Protein AF-A0A0N0KA71-F1 (afdb_monomer)

Radius of gyration: 18.3 Å; Cα contacts (8 Å, |Δi|>4): 82; chains: 1; bounding box: 46×52×43 Å

Secondary structure (DSSP, 8-state):
----PPP-----------SS--S---HHHHHHHHHHSTTHHHHHHHHHHSSSB-HHHHHHHTTT--HHHHHHHHHHHHHTTSEEESSSEEE-HHHHHHHHHHHHHHHHHHHHH---PPP---

Structure (mmCIF, N/CA/C/O backbone):
data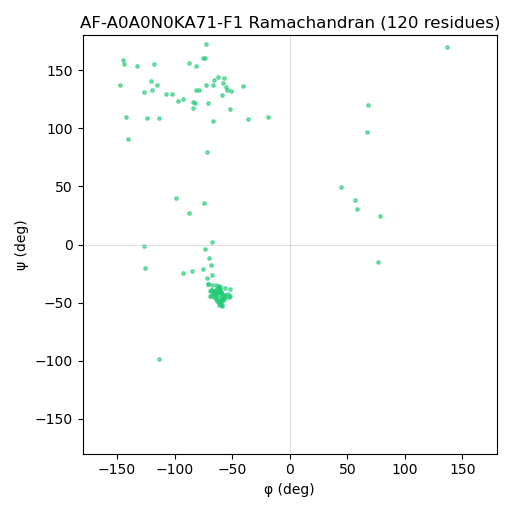_AF-A0A0N0KA71-F1
#
_entry.id   AF-A0A0N0KA71-F1
#
loop_
_atom_site.group_PDB
_atom_site.id
_atom_site.type_symbol
_atom_site.label_atom_id
_atom_site.label_alt_id
_atom_site.label_comp_id
_atom_site.label_asym_id
_atom_site.label_entity_id
_atom_site.label_seq_id
_atom_site.pdbx_PDB_ins_code
_atom_site.Cartn_x
_atom_site.Cartn_y
_atom_site.Cartn_z
_atom_site.occupancy
_atom_site.B_iso_or_equiv
_atom_site.auth_seq_id
_atom_site.auth_comp_id
_atom_site.auth_asym_id
_atom_site.auth_atom_id
_atom_site.pdbx_PDB_model_num
ATOM 1 N N . MET A 1 1 ? -14.651 -20.631 -8.939 1.00 40.34 1 MET A N 1
ATOM 2 C CA . MET A 1 1 ? -15.880 -20.122 -9.589 1.00 40.34 1 MET A CA 1
ATOM 3 C C . MET A 1 1 ? -15.470 -19.071 -10.610 1.00 40.34 1 MET A C 1
ATOM 5 O O . MET A 1 1 ? -14.671 -18.222 -10.232 1.00 40.34 1 MET A O 1
ATOM 9 N N . PRO A 1 2 ? -15.891 -19.145 -11.884 1.00 45.88 2 PRO A N 1
ATOM 10 C CA . PRO A 1 2 ? -15.436 -18.196 -12.896 1.00 45.88 2 PRO A CA 1
ATOM 11 C C . PRO A 1 2 ? -16.180 -16.856 -12.781 1.00 45.88 2 PRO A C 1
ATOM 13 O O . PRO A 1 2 ? -17.400 -16.814 -12.632 1.00 45.88 2 PRO A O 1
ATOM 16 N N . CYS A 1 3 ? -15.407 -15.773 -12.826 1.00 33.84 3 CYS A N 1
ATOM 17 C CA . CYS A 1 3 ? -15.839 -14.380 -12.772 1.00 33.84 3 CYS A CA 1
ATOM 18 C C . CYS A 1 3 ? -16.243 -13.926 -14.186 1.00 33.84 3 CYS A C 1
ATOM 20 O O . CYS A 1 3 ? -15.442 -14.043 -15.113 1.00 33.84 3 CYS A O 1
ATOM 22 N N . ALA A 1 4 ? -17.477 -13.455 -14.375 1.00 40.06 4 ALA A N 1
ATOM 23 C CA . ALA A 1 4 ? -17.975 -12.978 -15.665 1.00 40.06 4 ALA A CA 1
ATOM 24 C C . ALA A 1 4 ? -18.248 -11.469 -15.597 1.00 40.06 4 ALA A C 1
ATOM 26 O O . ALA A 1 4 ? -19.204 -11.035 -14.958 1.00 40.06 4 ALA A O 1
ATOM 27 N N . THR A 1 5 ? -17.422 -10.668 -16.272 1.00 37.28 5 THR A N 1
ATOM 28 C CA . THR A 1 5 ? -17.596 -9.211 -16.381 1.00 37.28 5 THR A CA 1
ATOM 29 C C . THR A 1 5 ? -18.389 -8.872 -17.645 1.00 37.28 5 THR A C 1
ATOM 31 O O . THR A 1 5 ? -18.002 -9.247 -18.751 1.00 37.28 5 THR A O 1
ATOM 34 N N . LYS A 1 6 ? -19.495 -8.133 -17.504 1.00 37.72 6 LYS A N 1
ATOM 35 C CA . LYS A 1 6 ? -20.256 -7.552 -18.624 1.00 37.72 6 LYS A CA 1
ATOM 36 C C . LYS A 1 6 ? -19.819 -6.097 -18.818 1.00 37.72 6 LYS A C 1
ATOM 38 O O . LYS A 1 6 ? -19.925 -5.303 -17.890 1.00 37.72 6 LYS A O 1
ATOM 43 N N . ILE A 1 7 ? -19.361 -5.742 -20.018 1.00 43.62 7 ILE A N 1
ATOM 44 C CA . ILE A 1 7 ? -19.054 -4.358 -20.414 1.00 43.62 7 ILE A CA 1
ATOM 45 C C . ILE A 1 7 ? -20.204 -3.841 -21.285 1.00 43.62 7 ILE A C 1
ATOM 47 O O . ILE A 1 7 ? -20.580 -4.491 -22.257 1.00 43.62 7 ILE A O 1
ATOM 51 N N . VAL A 1 8 ? -20.736 -2.661 -20.965 1.00 42.25 8 VAL A N 1
ATOM 52 C CA . VAL A 1 8 ? -21.646 -1.89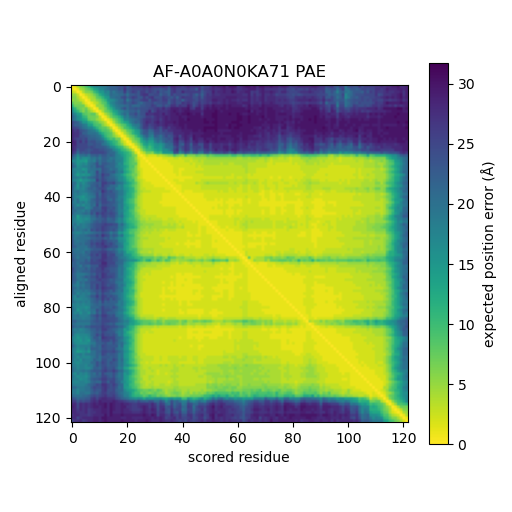3 -21.831 1.00 42.25 8 VAL A CA 1
ATOM 53 C C . VAL A 1 8 ? -21.017 -0.537 -22.144 1.00 42.25 8 VAL A C 1
ATOM 55 O O . VAL A 1 8 ? -20.505 0.136 -21.252 1.00 42.25 8 VAL A O 1
ATOM 58 N N . ALA A 1 9 ? -21.035 -0.148 -23.419 1.00 46.66 9 ALA A N 1
ATOM 59 C CA . ALA A 1 9 ? -20.508 1.121 -23.909 1.00 46.66 9 ALA A CA 1
ATOM 60 C C . ALA A 1 9 ? -21.642 1.986 -24.478 1.00 46.66 9 ALA A C 1
ATOM 62 O O . ALA A 1 9 ? -22.469 1.499 -25.247 1.00 46.66 9 ALA A O 1
ATOM 63 N N . HIS A 1 10 ? -21.630 3.281 -24.160 1.00 41.41 10 HIS A N 1
ATOM 64 C CA . HIS A 1 10 ? -22.455 4.301 -24.811 1.00 41.41 10 HIS A CA 1
ATOM 65 C C . HIS A 1 10 ? -21.549 5.441 -25.302 1.00 41.41 10 HIS A C 1
ATOM 67 O O . HIS A 1 10 ? -20.697 5.916 -24.551 1.00 41.41 10 HIS A O 1
ATOM 73 N N . GLN A 1 11 ? -21.712 5.860 -26.562 1.00 50.69 11 GLN A N 1
ATOM 74 C CA . GLN A 1 11 ? -20.983 6.973 -27.185 1.00 50.69 11 GLN A CA 1
ATOM 75 C C . GLN A 1 11 ? -21.952 8.067 -27.658 1.00 50.69 11 GLN A C 1
ATOM 77 O O . GLN A 1 11 ? -23.005 7.769 -28.215 1.00 50.69 11 GLN A O 1
ATOM 82 N N . GLY A 1 12 ? -21.542 9.327 -27.476 1.00 40.03 12 GLY A N 1
ATOM 83 C CA . GLY A 1 12 ? -22.127 10.546 -28.052 1.00 40.03 12 GLY A CA 1
ATOM 84 C C . GLY A 1 12 ? -21.014 11.571 -28.372 1.00 40.03 12 GLY A C 1
ATOM 85 O O . GLY A 1 12 ? -19.908 11.423 -27.845 1.00 40.03 12 GLY A O 1
ATOM 86 N N . PRO A 1 13 ? -21.242 12.557 -29.267 1.00 53.41 13 PRO A N 1
ATOM 87 C CA . PRO A 1 13 ? -20.189 13.122 -30.124 1.00 53.41 13 PRO A CA 1
ATOM 88 C C . PRO A 1 13 ? -19.374 14.293 -29.527 1.00 53.41 13 PRO A C 1
ATOM 90 O O . PRO A 1 13 ? -19.824 15.020 -28.645 1.00 53.41 13 PRO A O 1
ATOM 93 N N . SER A 1 14 ? -18.152 14.465 -30.057 1.00 51.25 14 SER A N 1
ATOM 94 C CA . SER A 1 14 ? -17.091 15.406 -29.640 1.00 51.25 14 SER A CA 1
ATOM 95 C C . SER A 1 14 ? -17.230 16.845 -30.160 1.00 51.25 14 SER A C 1
ATOM 97 O O . SER A 1 14 ? -17.674 17.063 -31.286 1.00 51.25 14 SER A O 1
ATOM 99 N N . LYS A 1 15 ? -16.669 17.822 -29.420 1.00 41.25 15 LYS A N 1
ATOM 100 C CA . LYS A 1 15 ? -16.234 19.114 -29.986 1.00 41.25 15 LYS A CA 1
ATOM 101 C C . LYS A 1 15 ? -14.997 19.711 -29.280 1.00 41.25 15 LYS A C 1
ATOM 103 O O . LYS A 1 15 ? -14.941 19.751 -28.059 1.00 41.25 15 LYS A O 1
ATOM 108 N N . ALA A 1 16 ? -14.093 20.225 -30.125 1.00 46.81 16 ALA A N 1
ATOM 109 C CA . ALA A 1 16 ? -12.998 21.195 -29.939 1.00 46.81 16 ALA A CA 1
ATOM 110 C C . ALA A 1 16 ? -11.755 20.829 -29.090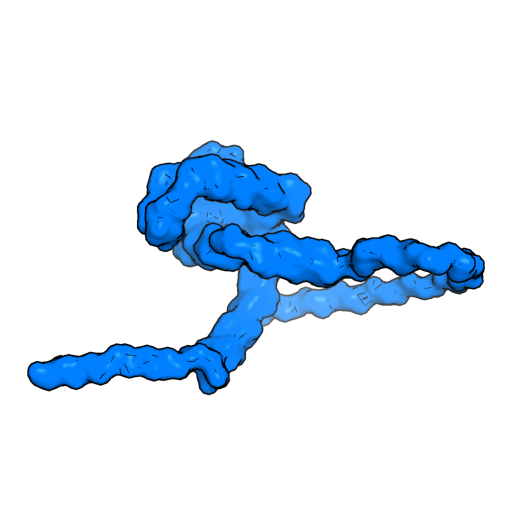 1.00 46.81 16 ALA A C 1
ATOM 112 O O . ALA A 1 16 ? -11.800 20.575 -27.892 1.00 46.81 16 ALA A O 1
ATOM 113 N N . MET A 1 17 ? -10.610 20.891 -29.775 1.00 47.19 17 MET A N 1
ATOM 114 C CA . MET A 1 17 ? -9.246 20.593 -29.342 1.00 47.19 17 MET A CA 1
ATOM 115 C C . MET A 1 17 ? -8.625 21.787 -28.600 1.00 47.19 17 MET A C 1
ATOM 117 O O . MET A 1 17 ? -8.496 22.870 -29.164 1.00 47.19 17 MET A O 1
ATOM 121 N N . SER A 1 18 ? -8.208 21.569 -27.350 1.00 46.56 18 SER A N 1
ATOM 122 C CA . SER A 1 18 ? -7.323 22.463 -26.593 1.00 46.56 18 SER A CA 1
ATOM 123 C C . SER A 1 18 ? -5.936 21.821 -26.489 1.00 46.56 18 SER A C 1
ATOM 125 O O . SER A 1 18 ? -5.814 20.651 -26.120 1.00 46.56 18 SER A O 1
ATOM 127 N N . LEU A 1 19 ? -4.889 22.575 -26.841 1.00 53.38 19 LEU A N 1
ATOM 128 C CA . LEU A 1 19 ? -3.488 22.148 -27.024 1.00 53.38 19 LEU A CA 1
ATOM 129 C C . LEU A 1 19 ? -2.715 21.866 -25.716 1.00 53.38 19 LEU A C 1
ATOM 131 O O . LEU A 1 19 ? -1.508 22.070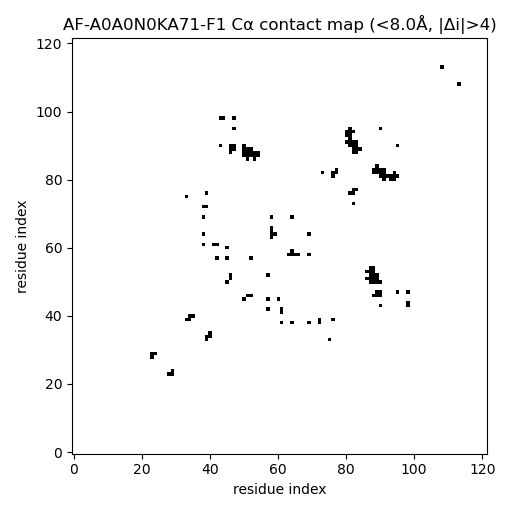 -25.617 1.00 53.38 19 LEU A O 1
ATOM 135 N N . LYS A 1 20 ? -3.388 21.312 -24.710 1.00 50.25 20 LYS A N 1
ATOM 136 C CA . LYS A 1 20 ? -2.748 20.623 -23.587 1.00 50.25 20 LYS A CA 1
ATOM 137 C C . LYS A 1 20 ? -3.603 19.410 -23.287 1.00 50.25 20 LYS A C 1
ATOM 139 O O . LYS A 1 20 ? -4.574 19.515 -22.543 1.00 50.25 20 LYS A O 1
ATOM 144 N N . ALA A 1 21 ? -3.288 18.278 -23.916 1.00 47.56 21 ALA A N 1
ATOM 145 C CA . ALA A 1 21 ? -3.972 17.032 -23.603 1.00 47.56 21 ALA A CA 1
ATOM 146 C C . ALA A 1 21 ? -3.895 16.837 -22.075 1.00 47.56 21 ALA A C 1
ATOM 148 O O . ALA A 1 21 ? -2.783 16.792 -21.535 1.00 47.56 21 ALA A O 1
ATOM 149 N N . PRO A 1 22 ? -5.026 16.819 -21.342 1.00 52.94 22 PRO A N 1
ATOM 150 C CA . PRO A 1 22 ? -4.988 16.568 -19.912 1.00 52.94 22 PRO A CA 1
ATOM 151 C C . PRO A 1 22 ? -4.272 15.236 -19.703 1.00 52.94 22 PRO A C 1
ATOM 153 O O . PRO A 1 22 ? -4.523 14.290 -20.453 1.00 52.94 22 PRO A O 1
ATOM 156 N N . ARG A 1 23 ? -3.357 15.183 -18.718 1.00 58.09 23 ARG A N 1
ATOM 157 C CA . ARG A 1 23 ? -2.744 13.940 -18.215 1.00 58.09 23 ARG A CA 1
ATOM 158 C C . ARG A 1 23 ? -3.817 12.853 -18.250 1.00 58.09 23 ARG A C 1
ATOM 160 O O . ARG A 1 23 ? -4.800 12.968 -17.527 1.00 58.09 23 ARG A O 1
ATOM 167 N N . SER A 1 24 ? -3.663 11.922 -19.190 1.00 53.84 24 SER A N 1
ATOM 168 C CA . SER A 1 24 ? -4.690 11.016 -19.712 1.00 53.84 24 SER A CA 1
ATOM 169 C C . SER A 1 24 ? -5.930 10.844 -18.817 1.00 53.84 24 SER A C 1
ATOM 171 O O . SER A 1 24 ? -5.886 10.140 -17.811 1.00 53.84 24 SER A O 1
ATOM 173 N N . THR A 1 25 ? -7.074 11.385 -19.246 1.00 64.38 25 THR A N 1
ATOM 174 C CA . THR A 1 25 ? -8.391 11.235 -18.590 1.00 64.38 25 THR A CA 1
ATOM 175 C C . THR A 1 25 ? -8.952 9.806 -18.654 1.00 64.38 25 THR A C 1
ATOM 177 O O . THR A 1 25 ? -10.071 9.556 -18.212 1.00 64.38 25 THR A O 1
ATOM 180 N N . ARG A 1 26 ? -8.213 8.846 -19.226 1.00 85.31 26 ARG A N 1
ATOM 181 C CA . ARG A 1 26 ? -8.642 7.445 -19.312 1.00 85.31 26 ARG A CA 1
ATOM 182 C C . ARG A 1 26 ? -8.597 6.808 -17.916 1.00 85.31 26 ARG A C 1
ATOM 184 O O . ARG A 1 26 ? -7.509 6.757 -17.338 1.00 85.31 26 ARG A O 1
ATOM 191 N N . PRO A 1 27 ? -9.717 6.277 -17.385 1.00 88.50 27 PRO A N 1
ATOM 192 C CA . PRO A 1 27 ? -9.766 5.686 -16.043 1.00 88.50 27 PRO A CA 1
ATOM 193 C C . PRO A 1 27 ? -8.688 4.626 -15.792 1.00 88.50 27 PRO A C 1
ATOM 195 O O . PRO A 1 27 ? -8.067 4.626 -14.732 1.00 88.50 27 PRO A O 1
ATOM 198 N N . ILE A 1 28 ? -8.390 3.803 -16.803 1.00 89.38 28 ILE A N 1
ATOM 199 C CA . ILE A 1 28 ? -7.338 2.782 -16.736 1.00 89.38 28 ILE A CA 1
ATOM 200 C C . ILE A 1 28 ? -5.945 3.370 -16.473 1.00 89.38 28 ILE A C 1
ATOM 202 O O . ILE A 1 28 ? -5.176 2.795 -15.715 1.00 89.38 28 ILE A O 1
ATOM 206 N N . MET A 1 29 ? -5.626 4.546 -17.020 1.00 92.81 29 MET A N 1
ATOM 207 C CA . MET A 1 29 ? -4.323 5.177 -16.788 1.00 92.81 29 MET A CA 1
ATOM 208 C C . MET A 1 29 ? -4.197 5.708 -15.361 1.00 92.81 29 MET A C 1
ATOM 210 O O . MET A 1 29 ? -3.115 5.644 -14.794 1.00 92.81 29 MET A O 1
ATOM 214 N N . ARG A 1 30 ? -5.292 6.188 -14.751 1.00 91.56 30 ARG A N 1
ATOM 215 C CA . ARG A 1 30 ? -5.278 6.589 -13.333 1.00 91.56 30 ARG A CA 1
ATOM 216 C C . ARG A 1 30 ? -5.071 5.393 -12.409 1.00 91.56 30 ARG A C 1
ATOM 218 O O . ARG A 1 30 ? -4.332 5.498 -11.438 1.00 91.56 30 ARG A O 1
ATOM 225 N N . LEU A 1 31 ? -5.703 4.265 -12.730 1.00 91.75 31 LEU A N 1
ATOM 226 C CA . LEU A 1 31 ? -5.500 3.017 -12.001 1.00 91.75 31 LEU A CA 1
ATOM 227 C C . LEU A 1 31 ? -4.047 2.537 -12.131 1.00 91.75 31 LEU A C 1
ATOM 229 O O . LEU A 1 31 ? -3.408 2.245 -11.125 1.00 91.75 31 LEU A O 1
ATOM 233 N N . LEU A 1 32 ? -3.508 2.506 -13.352 1.00 91.88 32 LEU A N 1
ATOM 234 C CA . LEU A 1 32 ? -2.122 2.103 -13.601 1.00 91.88 32 LEU A CA 1
ATOM 235 C C . LEU A 1 32 ? -1.107 3.057 -12.954 1.00 91.88 32 LEU A C 1
ATOM 237 O O . LEU A 1 32 ? -0.100 2.579 -12.446 1.00 91.88 32 LEU A O 1
ATOM 241 N N . ASP A 1 33 ? -1.381 4.365 -12.894 1.00 93.19 33 ASP A N 1
ATOM 242 C CA . ASP A 1 33 ? -0.555 5.326 -12.146 1.00 93.19 33 ASP A CA 1
ATOM 243 C C . ASP A 1 33 ? -0.510 4.983 -10.653 1.00 93.19 33 ASP A C 1
ATOM 245 O O . ASP A 1 33 ? 0.571 4.872 -10.081 1.00 93.19 33 ASP A O 1
ATOM 249 N N . LEU A 1 34 ? -1.670 4.744 -10.029 1.00 94.12 34 LEU A N 1
ATOM 250 C CA . LEU A 1 34 ? -1.758 4.347 -8.622 1.00 94.12 34 LEU A CA 1
ATOM 251 C C . LEU A 1 34 ? -0.993 3.041 -8.353 1.00 94.12 34 LEU A C 1
ATOM 253 O O . LEU A 1 34 ? -0.197 2.972 -7.412 1.00 94.12 34 LEU A O 1
ATOM 257 N N . MET A 1 35 ? -1.216 2.021 -9.187 1.00 92.44 35 MET A N 1
ATOM 258 C CA . MET A 1 35 ? -0.578 0.706 -9.059 1.00 92.44 35 MET A CA 1
ATOM 259 C C . MET A 1 35 ? 0.930 0.758 -9.325 1.00 92.44 35 MET A C 1
ATOM 261 O O . MET A 1 35 ? 1.689 0.062 -8.657 1.00 92.44 35 MET A O 1
ATOM 265 N N . GLY A 1 36 ? 1.374 1.613 -10.249 1.00 91.56 36 GLY A N 1
ATOM 266 C CA . GLY A 1 36 ? 2.784 1.808 -10.582 1.00 91.56 36 GLY A CA 1
ATOM 267 C C . GLY A 1 36 ? 3.590 2.517 -9.491 1.00 91.56 36 GLY A C 1
ATOM 268 O O . GLY A 1 36 ? 4.821 2.524 -9.539 1.00 91.56 36 GLY A O 1
ATOM 269 N N . ARG A 1 37 ? 2.936 3.098 -8.474 1.00 94.19 37 ARG A N 1
ATOM 270 C CA . ARG A 1 37 ? 3.645 3.678 -7.329 1.00 94.19 37 ARG A CA 1
ATOM 271 C C . ARG A 1 37 ? 4.330 2.576 -6.533 1.00 94.19 37 ARG A C 1
ATOM 273 O O . ARG A 1 37 ? 3.753 1.534 -6.217 1.00 94.19 37 ARG A O 1
ATOM 280 N N . ARG A 1 38 ? 5.567 2.858 -6.120 1.00 93.31 38 ARG A N 1
ATOM 281 C CA . ARG A 1 38 ? 6.346 1.958 -5.266 1.00 93.31 38 ARG A CA 1
ATOM 282 C C . ARG A 1 38 ? 5.518 1.544 -4.045 1.00 93.31 38 ARG A C 1
ATOM 284 O O . ARG A 1 38 ? 4.942 2.411 -3.381 1.00 93.31 38 ARG A O 1
ATOM 291 N N . TRP A 1 39 ? 5.515 0.238 -3.775 1.00 94.88 39 TRP A N 1
ATOM 292 C CA . TRP A 1 39 ? 4.802 -0.460 -2.697 1.00 94.88 39 TRP A CA 1
ATOM 293 C C . TRP A 1 39 ? 3.297 -0.684 -2.867 1.00 94.88 39 TRP A C 1
ATOM 295 O O . TRP A 1 39 ? 2.773 -1.544 -2.168 1.00 94.88 39 TRP A O 1
ATOM 305 N N . THR A 1 40 ? 2.600 -0.016 -3.794 1.00 95.50 40 THR A N 1
ATOM 306 C CA . THR A 1 40 ? 1.139 -0.178 -3.930 1.00 95.50 40 THR A CA 1
ATOM 307 C C . THR A 1 40 ? 0.749 -1.627 -4.220 1.00 95.50 40 THR A C 1
ATOM 309 O O . THR A 1 40 ? -0.045 -2.209 -3.483 1.00 95.50 40 THR A O 1
ATOM 312 N N . LEU A 1 41 ? 1.344 -2.237 -5.252 1.00 92.94 41 LEU A N 1
ATOM 313 C CA . LEU A 1 41 ? 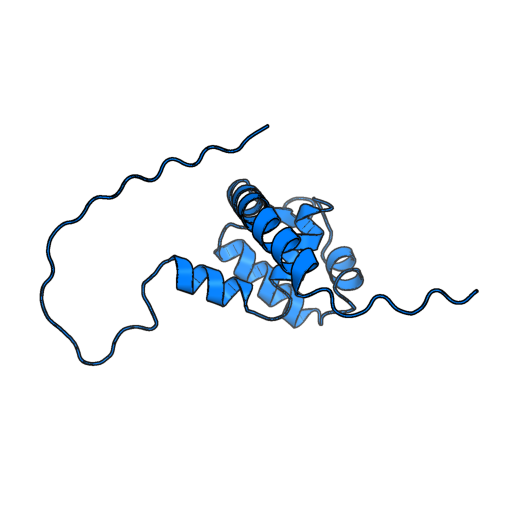1.061 -3.632 -5.611 1.00 92.94 41 LEU A CA 1
ATOM 314 C C . LEU A 1 41 ? 1.450 -4.610 -4.499 1.00 92.94 41 LEU A C 1
ATOM 316 O O . LEU A 1 41 ? 0.723 -5.564 -4.246 1.00 92.94 41 LEU A O 1
ATOM 320 N N . ARG A 1 42 ? 2.554 -4.346 -3.788 1.00 93.19 42 ARG A N 1
ATOM 321 C CA . ARG A 1 42 ? 2.989 -5.179 -2.659 1.00 93.19 42 ARG A CA 1
ATOM 322 C C . ARG A 1 42 ? 1.972 -5.150 -1.516 1.00 93.19 42 ARG A C 1
ATOM 324 O O . ARG A 1 42 ? 1.646 -6.202 -0.985 1.00 93.19 42 ARG A O 1
ATOM 331 N N . ILE A 1 43 ? 1.447 -3.975 -1.167 1.00 95.56 43 ILE A N 1
ATOM 332 C CA . ILE A 1 43 ? 0.423 -3.831 -0.122 1.00 95.56 43 ILE A CA 1
ATOM 333 C C . ILE A 1 43 ? -0.868 -4.546 -0.533 1.00 95.56 43 ILE A C 1
ATOM 335 O O . ILE A 1 43 ? -1.425 -5.299 0.260 1.00 95.56 43 ILE A O 1
ATOM 339 N N . LEU A 1 44 ? -1.326 -4.347 -1.774 1.00 94.81 44 LEU A N 1
ATOM 340 C CA . LEU A 1 44 ? -2.515 -5.030 -2.293 1.00 94.81 44 LEU A CA 1
ATOM 341 C C . LEU A 1 44 ? -2.352 -6.554 -2.274 1.00 94.81 44 LEU A C 1
ATOM 343 O O . LEU A 1 44 ? -3.284 -7.251 -1.884 1.00 94.81 44 LEU A O 1
ATOM 347 N N . TRP A 1 45 ? -1.169 -7.059 -2.632 1.00 92.12 45 TRP A N 1
ATOM 348 C CA . TRP A 1 45 ? -0.843 -8.483 -2.569 1.00 92.12 45 TRP A CA 1
ATOM 349 C C . TRP A 1 45 ? -0.911 -9.031 -1.140 1.00 92.12 45 TRP A C 1
ATOM 351 O O . TRP A 1 45 ? -1.594 -10.020 -0.897 1.00 92.12 45 TRP A O 1
ATOM 361 N N . GLU A 1 46 ? -0.269 -8.372 -0.173 1.00 94.88 46 GLU A N 1
ATOM 362 C CA . GLU A 1 46 ? -0.304 -8.821 1.227 1.00 94.88 46 GLU A CA 1
ATOM 363 C C . GLU A 1 46 ? -1.731 -8.840 1.795 1.00 94.88 46 GLU A C 1
ATOM 365 O O . GLU A 1 46 ? -2.094 -9.775 2.505 1.00 94.88 46 GLU A O 1
ATOM 370 N N . LEU A 1 47 ? -2.558 -7.850 1.440 1.00 95.25 47 LEU A N 1
ATOM 371 C CA . LEU A 1 47 ? -3.968 -7.790 1.841 1.00 95.25 47 LEU A CA 1
ATOM 372 C C . LEU A 1 47 ? -4.854 -8.812 1.123 1.00 95.25 47 LEU A C 1
ATOM 374 O O . LEU A 1 47 ? -5.876 -9.225 1.672 1.00 95.25 47 LEU A O 1
ATOM 378 N N . HIS A 1 48 ? -4.488 -9.204 -0.098 1.00 91.56 48 HIS A N 1
ATOM 379 C CA . HIS A 1 48 ? -5.151 -10.285 -0.820 1.00 91.56 48 HIS A CA 1
ATOM 380 C C . HIS A 1 48 ? -4.871 -11.639 -0.162 1.00 91.56 48 HIS A C 1
ATOM 382 O O . HIS A 1 48 ? -5.796 -12.419 0.050 1.00 91.56 48 HIS A O 1
ATOM 388 N N . GLN A 1 49 ? -3.611 -11.884 0.207 1.00 90.50 49 GLN A N 1
ATOM 389 C CA . GLN A 1 49 ? -3.180 -13.126 0.851 1.00 90.50 49 GLN A CA 1
ATOM 390 C C . GLN A 1 49 ? -3.728 -13.264 2.272 1.00 90.50 49 GLN A C 1
ATOM 392 O O . GLN A 1 49 ? -4.106 -14.358 2.689 1.00 90.50 49 GLN A O 1
ATOM 397 N N . GLN A 1 50 ? -3.757 -12.165 3.027 1.00 92.81 50 GLN A N 1
ATOM 398 C CA . GLN A 1 50 ? -4.241 -12.157 4.399 1.00 92.81 50 GLN A CA 1
ATOM 399 C C . GLN A 1 50 ? -5.019 -10.861 4.674 1.00 92.81 50 GLN A C 1
ATOM 401 O O . GLN A 1 50 ? -4.411 -9.793 4.750 1.00 92.81 50 GLN A O 1
ATOM 406 N N . PRO A 1 51 ? -6.351 -10.918 4.843 1.00 92.88 51 PRO A N 1
ATOM 407 C CA . PRO A 1 51 ? -7.142 -9.757 5.238 1.00 92.88 51 PRO A CA 1
ATOM 408 C C . PRO A 1 51 ? -6.966 -9.437 6.732 1.00 92.88 51 PRO A C 1
ATOM 410 O O . PRO A 1 51 ? -6.574 -10.294 7.521 1.00 92.88 51 PRO A O 1
ATOM 413 N N . GLY A 1 52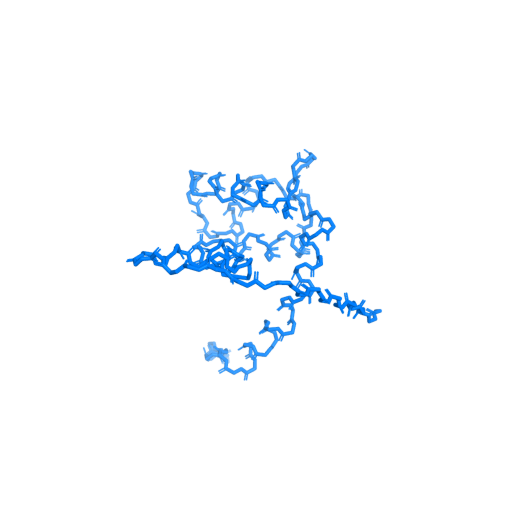 ? -7.303 -8.207 7.132 1.00 95.19 52 GLY A N 1
ATOM 414 C CA . GLY A 1 52 ? -7.302 -7.787 8.541 1.00 95.19 52 GLY A CA 1
ATOM 415 C C . GLY A 1 52 ? -5.912 -7.465 9.094 1.00 95.19 52 GLY A C 1
ATOM 416 O O . GLY A 1 52 ? -5.683 -7.541 10.298 1.00 95.19 52 GLY A O 1
ATOM 417 N N . GL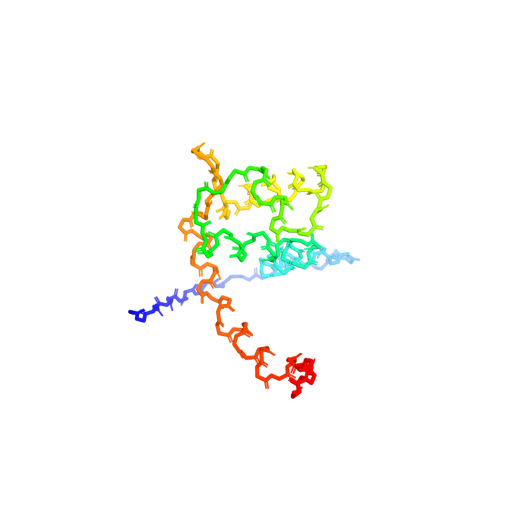N A 1 53 ? -4.958 -7.109 8.232 1.00 96.56 53 GLN A N 1
ATOM 418 C CA . GLN A 1 53 ? -3.584 -6.856 8.663 1.00 96.56 53 GLN A CA 1
ATOM 419 C C . GLN A 1 53 ? -3.486 -5.535 9.419 1.00 96.56 53 GLN A C 1
ATOM 421 O O . GLN A 1 53 ? -4.009 -4.506 8.991 1.00 96.56 53 GLN A O 1
ATOM 426 N N . THR A 1 54 ? -2.740 -5.524 10.519 1.00 97.19 54 THR A N 1
ATOM 427 C CA . THR A 1 54 ? -2.412 -4.277 11.219 1.00 97.19 54 THR A CA 1
ATOM 428 C C . THR A 1 54 ? -1.377 -3.469 10.431 1.00 97.19 54 THR A C 1
ATOM 430 O O . THR A 1 54 ? -0.630 -4.011 9.613 1.00 97.19 54 THR A O 1
ATOM 433 N N . PHE A 1 55 ? -1.267 -2.166 10.717 1.00 96.62 55 PHE A N 1
ATOM 434 C CA . PHE A 1 55 ? -0.215 -1.316 10.139 1.00 96.62 55 PHE A CA 1
ATOM 435 C C . PHE A 1 55 ? 1.187 -1.901 10.369 1.00 96.62 55 PHE A C 1
ATOM 437 O O . PHE A 1 55 ? 2.020 -1.925 9.465 1.00 96.62 55 PHE A O 1
ATOM 444 N N . ARG A 1 56 ? 1.430 -2.408 11.585 1.00 95.88 56 ARG A N 1
ATOM 445 C CA . ARG A 1 56 ? 2.694 -3.042 11.963 1.00 95.88 56 ARG A CA 1
ATOM 446 C C . ARG A 1 56 ? 2.970 -4.282 11.115 1.00 95.88 56 ARG A C 1
ATOM 448 O O . ARG A 1 56 ? 4.049 -4.374 10.541 1.00 95.88 56 ARG A O 1
ATOM 455 N N . SER A 1 57 ? 1.992 -5.182 10.988 1.00 95.44 57 SER A N 1
ATOM 456 C CA . SER A 1 57 ? 2.169 -6.407 10.203 1.00 95.44 57 SER A CA 1
ATOM 457 C C . SER A 1 57 ? 2.418 -6.107 8.724 1.00 95.44 57 SER A C 1
ATOM 459 O O . SER A 1 57 ? 3.322 -6.683 8.123 1.00 95.44 57 SER A O 1
ATOM 461 N N . LEU A 1 58 ? 1.684 -5.150 8.142 1.00 96.12 58 LEU A N 1
ATOM 462 C CA . LEU A 1 58 ? 1.924 -4.711 6.764 1.00 96.12 58 LEU A CA 1
ATOM 463 C C . LEU A 1 58 ? 3.333 -4.159 6.569 1.00 96.12 58 LEU A C 1
ATOM 465 O O . LEU A 1 58 ? 3.965 -4.455 5.558 1.00 96.12 58 LEU A O 1
ATOM 469 N N . ARG A 1 59 ? 3.834 -3.374 7.525 1.00 95.50 59 ARG A N 1
ATOM 470 C CA . ARG A 1 59 ? 5.182 -2.809 7.457 1.00 95.50 59 ARG A CA 1
ATOM 471 C C . ARG A 1 59 ? 6.259 -3.893 7.465 1.00 95.50 59 ARG A C 1
ATOM 473 O O . ARG A 1 59 ? 7.131 -3.871 6.601 1.00 95.50 59 ARG A O 1
ATOM 480 N N . GLU A 1 60 ? 6.149 -4.848 8.385 1.00 94.06 60 GLU A N 1
ATOM 481 C CA . GLU A 1 60 ? 7.067 -5.990 8.500 1.00 94.06 60 GLU A CA 1
ATOM 482 C C . GLU A 1 60 ? 7.059 -6.835 7.208 1.00 94.06 60 GLU A C 1
ATOM 484 O O . GLU A 1 60 ? 8.107 -7.205 6.683 1.00 94.06 60 GLU A O 1
ATOM 489 N N . ARG A 1 61 ? 5.882 -7.061 6.611 1.00 92.88 61 ARG A N 1
ATOM 490 C CA . ARG A 1 61 ? 5.716 -7.830 5.357 1.00 92.88 61 ARG A CA 1
ATOM 491 C C . ARG A 1 61 ? 6.143 -7.082 4.094 1.00 92.88 61 ARG A C 1
ATOM 493 O O . ARG A 1 61 ? 6.417 -7.697 3.057 1.00 92.88 61 ARG A O 1
ATOM 500 N N . CYS A 1 62 ? 6.203 -5.757 4.162 1.00 92.88 62 CYS A N 1
ATOM 501 C CA . CYS A 1 62 ? 6.649 -4.881 3.083 1.00 92.88 62 CYS A CA 1
ATOM 502 C C . CYS A 1 62 ? 8.115 -4.460 3.267 1.00 92.88 62 CYS A C 1
ATOM 504 O O . CYS A 1 62 ? 8.437 -3.301 3.017 1.00 92.88 62 CYS A O 1
ATOM 506 N N . ALA A 1 63 ? 8.981 -5.387 3.701 1.00 87.19 63 ALA A N 1
ATOM 507 C CA . ALA A 1 63 ? 10.433 -5.207 3.821 1.00 87.19 63 ALA A CA 1
ATOM 508 C C . ALA A 1 63 ? 10.828 -3.864 4.467 1.00 87.19 63 ALA A C 1
ATOM 510 O O . ALA A 1 63 ? 11.619 -3.099 3.915 1.00 87.19 63 ALA A O 1
ATOM 511 N N . ASP A 1 64 ? 10.201 -3.559 5.606 1.00 84.44 64 ASP A N 1
ATOM 512 C CA . ASP A 1 64 ? 10.437 -2.347 6.393 1.00 84.44 64 ASP A CA 1
ATOM 513 C C . ASP A 1 64 ? 10.247 -1.029 5.632 1.00 84.44 64 ASP A C 1
ATOM 515 O O . ASP A 1 64 ? 10.938 -0.034 5.875 1.00 84.44 64 ASP A O 1
ATOM 519 N N . ILE A 1 65 ? 9.241 -0.982 4.752 1.00 93.31 65 ILE A N 1
ATOM 520 C CA . ILE A 1 65 ? 8.700 0.269 4.209 1.00 93.31 65 ILE A CA 1
ATOM 521 C C . ILE A 1 65 ? 8.604 1.346 5.306 1.00 93.31 65 ILE A C 1
ATOM 523 O O . ILE A 1 65 ? 8.174 1.090 6.438 1.00 93.31 65 ILE A O 1
ATOM 527 N N . SER A 1 66 ? 9.014 2.578 4.986 1.00 96.12 66 SER A N 1
ATOM 528 C CA . SER A 1 66 ? 8.967 3.644 5.984 1.00 96.12 66 SER A CA 1
ATOM 529 C C . SER A 1 66 ? 7.517 3.898 6.427 1.00 96.12 66 SER A C 1
ATOM 531 O O . SER A 1 66 ? 6.600 3.832 5.599 1.00 96.12 66 SER A O 1
ATOM 533 N N . PRO A 1 67 ? 7.277 4.228 7.710 1.00 96.75 67 PRO A N 1
ATOM 534 C CA . PRO A 1 67 ? 5.925 4.480 8.200 1.00 96.75 67 PRO A CA 1
ATOM 535 C C . PRO A 1 67 ? 5.191 5.573 7.415 1.00 96.75 67 PRO A C 1
ATOM 537 O O . PRO A 1 67 ? 4.001 5.440 7.143 1.00 96.75 67 PRO A O 1
ATOM 540 N N . SER A 1 68 ? 5.903 6.627 7.004 1.00 97.19 68 SER A N 1
ATOM 541 C CA . SER A 1 68 ? 5.330 7.712 6.206 1.00 97.19 68 SER A CA 1
ATOM 542 C C . SER A 1 68 ? 4.885 7.236 4.826 1.00 97.19 68 SER A C 1
ATOM 544 O O . SER A 1 68 ? 3.761 7.522 4.424 1.00 97.19 68 SER A O 1
ATOM 546 N N . VAL A 1 69 ? 5.717 6.458 4.125 1.00 96.75 69 VAL A N 1
ATOM 547 C CA . VAL A 1 69 ? 5.369 5.928 2.800 1.00 96.75 69 VAL A CA 1
ATOM 548 C C . VAL A 1 69 ? 4.216 4.937 2.909 1.00 96.75 69 VAL A C 1
ATOM 550 O O . VAL A 1 69 ? 3.287 5.017 2.108 1.00 96.75 69 VAL A O 1
ATOM 553 N N . LEU A 1 70 ? 4.225 4.048 3.907 1.00 97.56 70 LEU A N 1
ATOM 554 C CA . LEU A 1 70 ? 3.114 3.124 4.132 1.00 97.56 70 LEU A CA 1
ATOM 555 C C . LEU A 1 70 ? 1.810 3.880 4.394 1.00 97.56 70 LEU A C 1
ATOM 557 O O . LEU A 1 70 ? 0.807 3.590 3.751 1.00 97.56 70 LEU A O 1
ATOM 561 N N . ASN A 1 71 ? 1.831 4.889 5.268 1.00 97.88 71 ASN A N 1
ATOM 562 C CA . ASN A 1 71 ? 0.653 5.701 5.559 1.00 97.88 71 ASN A CA 1
ATOM 563 C C . ASN A 1 71 ? 0.121 6.407 4.303 1.00 97.88 71 ASN A C 1
ATOM 565 O O . ASN A 1 71 ? -1.064 6.304 4.005 1.00 97.88 71 ASN A O 1
ATOM 569 N N . THR A 1 72 ? 0.993 7.047 3.514 1.00 97.94 72 THR A N 1
ATOM 570 C CA . THR A 1 72 ? 0.597 7.669 2.240 1.00 97.94 72 THR A CA 1
ATOM 571 C C . THR A 1 72 ? -0.059 6.659 1.300 1.00 97.94 72 THR A C 1
ATOM 573 O O . THR A 1 72 ? -1.087 6.961 0.704 1.00 97.94 72 THR A O 1
ATOM 576 N N . ARG A 1 73 ? 0.493 5.447 1.181 1.00 97.56 73 ARG A N 1
ATOM 577 C CA . ARG A 1 73 ? -0.064 4.410 0.298 1.00 97.56 73 ARG A CA 1
ATOM 578 C C . ARG A 1 73 ? -1.402 3.876 0.785 1.00 97.56 73 ARG A C 1
ATOM 580 O O . ARG A 1 73 ? -2.290 3.652 -0.030 1.00 97.56 73 ARG A O 1
ATOM 587 N N . LEU A 1 74 ? -1.564 3.690 2.091 1.00 97.75 74 LEU A N 1
ATOM 588 C CA . LEU A 1 74 ? -2.840 3.278 2.671 1.00 97.75 74 LEU A CA 1
ATOM 589 C C . LEU A 1 74 ? -3.909 4.355 2.457 1.00 97.75 74 LEU A C 1
ATOM 591 O O . LEU A 1 74 ? -5.032 4.016 2.094 1.00 97.75 74 LEU A O 1
ATOM 595 N N . THR A 1 75 ? -3.561 5.636 2.594 1.00 97.94 75 THR A N 1
ATOM 596 C CA . THR A 1 75 ? -4.460 6.747 2.252 1.00 97.94 75 THR A CA 1
ATOM 597 C C . THR A 1 75 ? -4.830 6.734 0.769 1.00 97.94 75 THR A C 1
ATOM 599 O O . THR A 1 75 ? -6.019 6.688 0.463 1.00 97.94 75 THR A O 1
ATOM 602 N N . ASP A 1 76 ? -3.847 6.669 -0.141 1.00 97.25 76 ASP A N 1
ATOM 603 C CA . ASP A 1 76 ? -4.077 6.605 -1.596 1.00 97.25 76 ASP A CA 1
ATOM 604 C C . ASP A 1 76 ? -5.058 5.462 -1.961 1.00 97.25 76 ASP A C 1
ATOM 606 O O . ASP A 1 76 ? -5.993 5.634 -2.745 1.00 97.25 76 ASP A O 1
ATOM 610 N N . LEU A 1 77 ? -4.863 4.275 -1.372 1.00 97.44 77 LEU A N 1
ATOM 611 C CA . LEU A 1 77 ? -5.690 3.087 -1.614 1.00 97.44 77 LEU A CA 1
ATOM 612 C C . LEU A 1 77 ? -7.102 3.195 -1.015 1.00 97.44 77 LEU A C 1
ATOM 614 O O . LEU A 1 77 ? -8.057 2.678 -1.604 1.00 97.44 77 LEU A O 1
ATOM 618 N N . ARG A 1 78 ? -7.252 3.860 0.137 1.00 97.38 78 ARG A N 1
ATOM 619 C CA . ARG A 1 78 ? -8.559 4.146 0.753 1.00 97.38 78 ARG A CA 1
ATOM 620 C C . ARG A 1 78 ? -9.350 5.153 -0.071 1.00 97.38 78 ARG A C 1
ATOM 622 O O . ARG A 1 78 ? -10.532 4.935 -0.318 1.00 97.38 78 ARG A O 1
ATOM 629 N N . GLU A 1 79 ? -8.707 6.220 -0.539 1.00 96.75 79 GLU A N 1
ATOM 630 C CA . GLU A 1 79 ? -9.328 7.216 -1.423 1.00 96.75 79 GLU A CA 1
ATOM 631 C C . GLU A 1 79 ? -9.787 6.587 -2.745 1.00 96.75 79 GLU A C 1
ATOM 633 O O . GLU A 1 79 ? -10.862 6.905 -3.259 1.00 96.75 79 GLU A O 1
ATOM 638 N N . ALA A 1 80 ? -9.022 5.620 -3.258 1.00 96.06 80 ALA A N 1
ATOM 639 C CA . ALA A 1 80 ? -9.398 4.819 -4.418 1.00 96.06 80 ALA A CA 1
ATOM 640 C C . ALA A 1 80 ? -10.498 3.774 -4.137 1.00 96.06 80 ALA A C 1
ATOM 642 O O . ALA A 1 80 ? -10.941 3.110 -5.074 1.00 96.06 80 ALA A O 1
ATOM 643 N N . ARG A 1 81 ? -10.955 3.632 -2.883 1.00 96.88 81 ARG A N 1
ATOM 644 C CA . ARG A 1 81 ? -11.941 2.633 -2.426 1.00 96.88 81 ARG A CA 1
ATOM 645 C C . ARG A 1 81 ? -11.519 1.183 -2.680 1.00 96.88 81 ARG A C 1
ATOM 647 O O . ARG A 1 81 ? -12.366 0.319 -2.871 1.00 96.88 81 ARG A O 1
ATOM 654 N N . LEU A 1 82 ? -10.214 0.908 -2.665 1.00 97.31 82 LEU A N 1
ATOM 655 C CA . LEU A 1 82 ? -9.665 -0.444 -2.832 1.00 97.31 82 LEU A CA 1
ATOM 656 C C . LEU A 1 82 ? -9.439 -1.152 -1.493 1.00 97.31 82 LEU A C 1
ATOM 658 O O . LEU A 1 82 ? -9.427 -2.382 -1.439 1.00 97.31 82 LEU A O 1
ATOM 662 N N . ILE A 1 83 ? -9.260 -0.388 -0.411 1.00 98.12 83 ILE A N 1
ATOM 663 C CA . ILE A 1 83 ? -9.084 -0.926 0.941 1.00 98.12 83 ILE A CA 1
ATOM 664 C C . ILE A 1 83 ? -9.973 -0.199 1.951 1.00 98.12 83 ILE A C 1
ATOM 666 O O . ILE A 1 83 ? -10.282 0.982 1.788 1.00 98.12 83 ILE A O 1
ATOM 670 N N . ALA A 1 84 ? -10.318 -0.898 3.027 1.00 97.69 84 ALA A N 1
ATOM 671 C CA . ALA A 1 84 ? -10.946 -0.352 4.224 1.00 97.69 84 ALA A CA 1
ATOM 672 C C . ALA A 1 84 ? -10.023 -0.564 5.434 1.00 97.69 84 ALA A C 1
ATOM 674 O O . ALA A 1 84 ? -9.181 -1.465 5.416 1.00 97.69 84 ALA A O 1
ATOM 675 N N . ALA A 1 85 ? -10.166 0.266 6.474 1.00 95.25 85 ALA A N 1
ATOM 676 C CA . ALA A 1 85 ? -9.592 -0.032 7.786 1.00 95.25 85 ALA A CA 1
ATOM 677 C C . ALA A 1 85 ? -10.698 -0.003 8.834 1.00 95.25 85 ALA A C 1
ATOM 679 O O . ALA A 1 85 ? -11.225 1.070 9.135 1.00 95.25 85 ALA A O 1
ATOM 680 N N . GLU A 1 86 ? -11.032 -1.192 9.319 1.00 86.31 86 GLU A N 1
ATOM 681 C CA . GLU A 1 86 ? -11.971 -1.440 10.411 1.00 86.31 86 GLU A CA 1
ATOM 682 C C . GLU A 1 86 ? -11.142 -2.012 11.571 1.00 86.31 86 GLU A C 1
ATOM 684 O O . GLU A 1 86 ? -10.390 -1.263 12.192 1.00 86.31 86 GLU A O 1
ATOM 689 N N . ASP A 1 87 ? -11.117 -3.335 11.749 1.00 90.25 87 ASP A N 1
ATOM 690 C CA . ASP A 1 87 ? -10.259 -4.043 12.722 1.00 90.25 87 ASP A CA 1
ATOM 691 C C . ASP A 1 87 ? -8.861 -4.386 12.170 1.00 90.25 87 ASP A C 1
ATOM 693 O O . ASP A 1 87 ? -8.210 -5.359 12.5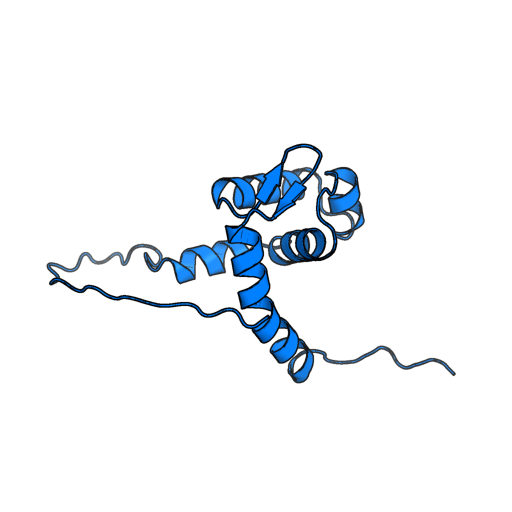48 1.00 90.25 87 ASP A O 1
ATOM 697 N N . GLY A 1 88 ? -8.401 -3.583 11.215 1.00 95.31 88 GLY A N 1
ATOM 698 C CA . GLY A 1 88 ? -7.242 -3.860 10.378 1.00 95.31 88 GLY A CA 1
ATOM 699 C C . GLY A 1 88 ? -7.525 -3.499 8.927 1.00 95.31 88 GLY A C 1
ATOM 700 O O . GLY A 1 88 ? -8.654 -3.189 8.544 1.00 95.31 88 GLY A O 1
ATOM 701 N N . TYR A 1 89 ? -6.481 -3.511 8.109 1.00 98.00 89 TYR A N 1
ATOM 702 C CA . TYR A 1 89 ? -6.595 -3.220 6.690 1.00 98.00 89 TYR A CA 1
ATOM 703 C C . TYR A 1 89 ? -7.076 -4.458 5.938 1.00 98.00 89 TYR A C 1
ATOM 705 O O . TYR A 1 89 ? -6.566 -5.563 6.127 1.00 98.00 89 TYR A O 1
ATOM 713 N N . THR A 1 90 ? -8.062 -4.271 5.069 1.00 97.44 90 THR A N 1
ATOM 714 C CA . THR A 1 90 ? -8.615 -5.328 4.218 1.00 97.44 90 THR A CA 1
ATOM 715 C C . THR A 1 90 ? -8.987 -4.763 2.857 1.00 97.44 90 THR A C 1
ATOM 717 O O . THR A 1 90 ? -9.256 -3.567 2.727 1.00 97.44 90 THR A O 1
ATOM 720 N N . LEU A 1 91 ? -9.015 -5.616 1.834 1.00 97.50 91 LEU A N 1
ATOM 721 C CA . LEU A 1 91 ? -9.562 -5.239 0.535 1.00 97.50 91 LEU A CA 1
ATOM 722 C C . LEU A 1 91 ? -11.073 -4.983 0.657 1.00 97.50 91 LEU A C 1
ATOM 724 O O . LEU A 1 91 ? -11.788 -5.712 1.352 1.00 97.50 91 LEU A O 1
ATOM 728 N N . THR A 1 92 ? -11.572 -3.977 -0.054 1.00 98.06 92 THR A N 1
ATOM 729 C CA . THR A 1 92 ? -13.012 -3.800 -0.310 1.00 98.06 92 THR A CA 1
ATOM 730 C C . THR A 1 92 ? -13.504 -4.848 -1.321 1.00 98.06 92 THR A C 1
ATOM 732 O O . THR A 1 92 ? -12.688 -5.587 -1.887 1.00 98.06 92 THR A O 1
ATOM 735 N N . PRO A 1 93 ? -14.821 -4.963 -1.583 1.00 96.94 93 PRO A N 1
ATOM 736 C CA . PRO A 1 93 ? -15.316 -5.750 -2.713 1.00 96.94 93 PRO A CA 1
ATOM 737 C C . PRO A 1 93 ? -14.649 -5.372 -4.047 1.00 96.94 93 PRO A C 1
ATOM 739 O O . PRO A 1 93 ? -14.193 -6.259 -4.764 1.00 96.94 93 PRO A O 1
ATOM 742 N N . GLU A 1 94 ? -14.488 -4.077 -4.329 1.00 95.94 94 GLU A N 1
ATOM 743 C CA . GLU A 1 94 ? -13.827 -3.564 -5.535 1.00 95.94 94 GLU A CA 1
ATOM 744 C C . GLU A 1 94 ? -12.326 -3.889 -5.545 1.00 95.94 94 GLU A C 1
ATOM 746 O O . GLU A 1 94 ? -11.768 -4.267 -6.574 1.00 95.94 94 GLU A O 1
ATOM 751 N N . GLY A 1 95 ? -11.659 -3.797 -4.389 1.00 95.94 95 GLY A N 1
ATOM 752 C CA . GLY A 1 95 ? -10.261 -4.202 -4.240 1.00 95.94 95 GLY A CA 1
ATOM 753 C C . GLY A 1 95 ? -10.048 -5.696 -4.490 1.00 95.94 95 GLY A C 1
ATOM 754 O O . GLY A 1 95 ? -9.062 -6.083 -5.118 1.00 95.94 95 GLY A O 1
ATOM 755 N N . ARG A 1 96 ? -10.987 -6.543 -4.047 1.00 95.06 96 ARG A N 1
ATOM 756 C CA . ARG A 1 96 ? -10.981 -7.985 -4.337 1.00 95.06 96 ARG A CA 1
ATOM 757 C C . ARG A 1 96 ? -11.209 -8.265 -5.818 1.00 95.06 96 ARG A C 1
ATOM 759 O O . ARG A 1 96 ? -10.481 -9.078 -6.379 1.00 95.06 96 ARG A O 1
ATOM 766 N N . GLU A 1 97 ? -12.168 -7.587 -6.448 1.00 95.06 97 GLU A N 1
ATOM 767 C CA . GLU A 1 97 ? -12.410 -7.702 -7.890 1.00 95.06 97 GLU A CA 1
ATOM 768 C C . GLU A 1 97 ? -11.154 -7.333 -8.690 1.00 95.06 97 GLU A C 1
ATOM 770 O O . GLU A 1 97 ? -10.711 -8.109 -9.538 1.00 95.06 97 GLU A O 1
ATOM 775 N N . LEU A 1 98 ? -10.517 -6.205 -8.361 1.00 93.31 98 LEU A N 1
ATOM 776 C CA . LEU A 1 98 ? -9.255 -5.801 -8.976 1.00 93.31 98 LEU A CA 1
ATOM 777 C C . LEU A 1 98 ? -8.152 -6.848 -8.761 1.00 93.31 98 LEU A C 1
ATOM 779 O O . LEU A 1 98 ? -7.443 -7.182 -9.706 1.00 93.31 98 LEU A O 1
ATOM 783 N N . GLY A 1 99 ? -8.020 -7.393 -7.547 1.00 89.81 99 GLY A N 1
ATOM 784 C CA . GLY A 1 99 ? -7.072 -8.470 -7.252 1.00 89.81 99 GLY A CA 1
ATOM 785 C C . GLY A 1 99 ? -7.280 -9.691 -8.154 1.00 89.81 99 GLY A C 1
ATOM 786 O O . GLY A 1 99 ? -6.331 -10.169 -8.771 1.00 89.81 99 GLY A O 1
ATOM 787 N N . CYS A 1 100 ? -8.530 -10.132 -8.325 1.00 90.06 100 CYS A N 1
ATOM 788 C CA . CYS A 1 100 ? -8.883 -11.228 -9.230 1.00 90.06 100 CYS A CA 1
ATOM 789 C C . CYS A 1 100 ? -8.516 -10.933 -10.693 1.00 90.06 100 CYS A C 1
ATOM 791 O O . CYS A 1 100 ? -8.038 -11.826 -11.390 1.00 90.06 100 CYS A O 1
ATOM 793 N N . LEU A 1 101 ? -8.696 -9.691 -11.159 1.00 91.69 101 LEU A N 1
ATOM 794 C CA . LEU A 1 101 ? -8.286 -9.264 -12.505 1.00 91.69 101 LEU A CA 1
ATOM 795 C C . LEU A 1 101 ? -6.761 -9.238 -12.679 1.00 91.69 101 LEU A C 1
ATOM 797 O O . LEU A 1 101 ? -6.266 -9.379 -13.797 1.00 91.69 101 LEU A O 1
ATOM 801 N N . MET A 1 102 ? -6.011 -9.065 -11.589 1.00 88.56 102 MET A N 1
ATOM 802 C CA . MET A 1 102 ? -4.550 -9.040 -11.607 1.00 88.56 102 MET A CA 1
ATOM 803 C C . MET A 1 102 ? -3.907 -10.422 -11.544 1.00 88.56 102 MET A C 1
ATOM 805 O O . MET A 1 102 ? -2.798 -10.570 -12.051 1.00 88.56 102 MET A O 1
ATOM 809 N N . MET A 1 103 ? -4.591 -11.446 -11.027 1.00 87.44 103 MET A N 1
ATOM 810 C CA . MET A 1 103 ? -4.038 -12.806 -10.948 1.00 87.44 103 MET A CA 1
ATOM 811 C C . MET A 1 103 ? -3.599 -13.389 -12.306 1.00 87.44 103 MET A C 1
ATOM 813 O O . MET A 1 103 ? -2.487 -13.913 -12.381 1.00 87.44 103 MET A O 1
ATOM 817 N N . PRO A 1 104 ? -4.371 -13.275 -13.408 1.00 90.88 104 PRO A N 1
ATOM 818 C CA . PRO A 1 104 ? -3.907 -13.733 -14.718 1.00 90.88 104 PRO A CA 1
ATOM 819 C C . PRO A 1 104 ? -2.649 -13.004 -15.198 1.00 90.88 104 PRO A C 1
ATOM 821 O O . PRO A 1 104 ? -1.748 -13.632 -15.749 1.00 90.88 104 PRO A O 1
ATOM 824 N N . LEU A 1 105 ? -2.567 -11.688 -14.963 1.00 88.50 105 LEU A N 1
ATOM 825 C CA . LEU A 1 105 ? -1.388 -10.892 -15.307 1.00 88.50 105 LEU A CA 1
ATOM 826 C C . L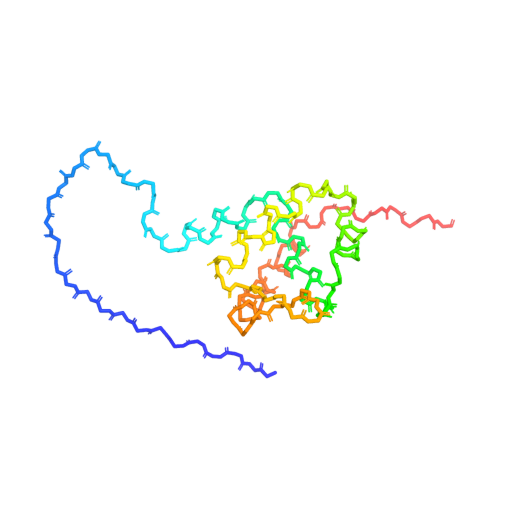EU A 1 105 ? -0.175 -11.313 -14.468 1.00 88.50 105 LEU A C 1
ATOM 828 O O . LEU A 1 105 ? 0.917 -11.440 -15.012 1.00 88.50 105 LEU A O 1
ATOM 832 N N . TYR A 1 106 ? -0.376 -11.559 -13.171 1.00 85.69 106 TYR A N 1
ATOM 833 C CA . TYR A 1 106 ? 0.646 -12.063 -12.257 1.00 85.69 106 TYR A CA 1
ATOM 834 C C . TYR A 1 106 ? 1.202 -13.411 -12.728 1.00 85.69 106 TYR A C 1
ATOM 836 O O . TYR A 1 106 ? 2.407 -13.535 -12.916 1.00 85.69 106 TYR A O 1
ATOM 844 N N . HIS A 1 107 ? 0.341 -14.392 -13.008 1.00 88.88 107 HIS A N 1
ATOM 845 C CA . HIS A 1 107 ? 0.777 -15.711 -13.479 1.00 88.88 107 HIS A CA 1
ATOM 846 C C . HIS A 1 107 ? 1.472 -15.655 -14.838 1.00 88.88 107 HIS A C 1
ATOM 848 O O . HIS A 1 107 ? 2.470 -16.340 -15.060 1.00 88.88 107 HIS A O 1
ATOM 854 N N . TRP A 1 108 ? 0.970 -14.822 -15.753 1.00 92.75 108 TRP A N 1
ATOM 855 C CA . TRP A 1 108 ? 1.646 -14.599 -17.024 1.00 92.75 108 TRP A CA 1
ATOM 856 C C . TRP A 1 108 ? 3.039 -13.997 -16.807 1.00 92.75 108 TRP A C 1
ATOM 858 O O . TRP A 1 108 ? 4.001 -14.462 -17.416 1.00 92.75 108 TRP A O 1
ATOM 868 N N . ALA A 1 109 ? 3.166 -13.019 -15.905 1.00 89.44 109 ALA A N 1
ATOM 869 C CA . ALA A 1 109 ? 4.448 -12.422 -15.562 1.00 89.44 109 ALA A CA 1
ATOM 870 C C . ALA A 1 109 ? 5.400 -13.434 -14.908 1.00 89.44 109 ALA A C 1
ATOM 872 O O . ALA A 1 109 ? 6.561 -13.478 -15.292 1.00 89.44 109 ALA A O 1
ATOM 873 N N . GLU A 1 110 ? 4.936 -14.294 -13.998 1.00 87.19 110 GLU A N 1
ATOM 874 C CA . GLU A 1 110 ? 5.768 -15.372 -13.442 1.00 87.19 110 GLU A CA 1
ATOM 875 C C . GLU A 1 110 ? 6.314 -16.293 -14.539 1.00 87.19 110 GLU A C 1
ATOM 877 O O . GLU A 1 110 ? 7.500 -16.599 -14.545 1.00 87.19 110 GLU A O 1
ATOM 882 N N . GLY A 1 111 ? 5.496 -16.676 -15.523 1.00 89.19 111 GLY A N 1
ATOM 883 C CA . GLY A 1 111 ? 5.942 -17.552 -16.611 1.00 89.19 111 GLY A CA 1
ATOM 884 C C . GLY A 1 111 ? 6.957 -16.933 -17.586 1.00 89.19 111 GLY A C 1
ATOM 885 O O . GLY A 1 111 ? 7.603 -17.676 -18.318 1.00 89.19 111 GLY A O 1
ATOM 886 N N . HIS A 1 112 ? 7.095 -15.602 -17.623 1.00 89.06 112 HIS A N 1
ATOM 887 C CA . HIS A 1 112 ? 7.898 -14.898 -18.641 1.00 89.06 112 HIS A CA 1
ATOM 888 C C . HIS A 1 112 ? 8.971 -13.959 -18.066 1.00 89.06 112 HIS A C 1
ATOM 890 O O . HIS A 1 112 ? 9.914 -13.606 -18.768 1.00 89.06 112 HIS A O 1
ATOM 896 N N . PHE A 1 113 ? 8.826 -13.538 -16.810 1.00 82.12 113 PHE A N 1
ATOM 897 C CA . PHE A 1 113 ? 9.681 -12.559 -16.133 1.00 82.12 113 PHE A CA 1
ATOM 898 C C . PHE A 1 113 ? 10.239 -13.064 -14.800 1.00 82.12 113 PHE A C 1
ATOM 900 O O . PHE A 1 113 ? 11.010 -12.337 -14.172 1.00 82.12 113 PHE A O 1
ATOM 907 N N . ALA A 1 114 ? 9.904 -14.282 -14.356 1.00 69.62 114 ALA A N 1
ATOM 908 C CA . ALA A 1 114 ? 10.634 -14.918 -13.263 1.00 69.62 114 ALA A CA 1
ATOM 909 C C . ALA A 1 114 ? 12.022 -15.341 -13.768 1.00 69.62 114 ALA A C 1
ATOM 911 O O . ALA A 1 114 ? 12.244 -16.493 -14.133 1.00 69.62 114 ALA A O 1
ATOM 912 N N . ASN A 1 115 ? 12.950 -14.389 -13.851 1.00 61.19 115 ASN A N 1
ATOM 913 C CA . ASN A 1 115 ? 14.333 -14.691 -14.181 1.00 61.19 115 ASN A CA 1
ATOM 914 C C . ASN A 1 115 ? 15.079 -15.105 -12.900 1.00 61.19 115 ASN A C 1
ATOM 916 O O . ASN A 1 115 ? 15.187 -14.315 -11.965 1.00 61.19 115 ASN A O 1
ATOM 920 N N . GLU A 1 116 ? 15.556 -16.353 -12.919 1.00 57.81 116 GLU A N 1
ATOM 921 C CA . GLU A 1 116 ? 16.500 -17.025 -12.008 1.00 57.81 116 GLU A CA 1
ATOM 922 C C . GLU A 1 116 ? 16.039 -17.281 -10.560 1.00 57.81 116 GLU A C 1
ATOM 924 O O . GLU A 1 116 ? 16.201 -16.475 -9.645 1.00 57.81 116 GLU A O 1
ATOM 929 N N . ALA A 1 117 ? 15.548 -18.503 -10.322 1.00 54.09 117 ALA A N 1
ATOM 930 C CA . ALA A 1 117 ? 15.613 -19.106 -8.994 1.00 54.09 117 ALA A CA 1
ATOM 931 C C . ALA A 1 117 ? 17.089 -19.174 -8.536 1.00 54.09 117 ALA A C 1
ATOM 933 O O . ALA A 1 117 ? 17.939 -19.538 -9.354 1.00 54.09 117 ALA A O 1
ATOM 934 N N . PRO A 1 118 ? 17.419 -18.882 -7.261 1.00 51.62 118 PRO A N 1
ATOM 935 C CA . PRO A 1 118 ? 18.762 -19.148 -6.754 1.00 51.62 118 PRO A CA 1
ATOM 936 C C . PRO A 1 118 ? 19.086 -20.643 -6.935 1.00 51.62 118 PRO A C 1
ATOM 938 O O . PRO A 1 118 ? 18.178 -21.476 -6.792 1.00 51.62 118 PRO A O 1
ATOM 941 N N . PRO A 1 119 ? 20.341 -21.009 -7.270 1.00 46.44 119 PRO A N 1
ATOM 942 C CA . PRO A 1 119 ? 20.722 -22.408 -7.396 1.00 46.44 119 PRO A CA 1
ATOM 943 C C . PRO A 1 119 ? 20.373 -23.128 -6.093 1.00 46.44 119 PRO A C 1
ATOM 945 O O . PRO A 1 119 ? 20.652 -22.632 -5.001 1.00 46.44 119 PRO A O 1
ATOM 948 N N . LYS A 1 120 ? 19.730 -24.293 -6.207 1.00 54.69 120 LYS A N 1
ATOM 949 C CA . LYS A 1 120 ? 19.569 -25.180 -5.059 1.00 54.69 120 LYS A CA 1
ATOM 950 C C . LYS A 1 120 ? 20.963 -25.673 -4.685 1.00 54.69 120 LYS A C 1
ATOM 952 O O . LYS A 1 120 ? 21.542 -26.459 -5.431 1.00 54.69 120 LYS A O 1
ATOM 957 N N . GLU A 1 121 ? 21.505 -25.165 -3.585 1.00 42.62 121 GLU A N 1
ATOM 958 C CA . GLU A 1 121 ? 22.680 -25.754 -2.946 1.00 42.62 121 GLU A CA 1
ATOM 959 C C . GLU A 1 121 ? 22.341 -27.205 -2.574 1.00 42.62 121 GLU A C 1
ATOM 961 O O . GLU A 1 121 ? 21.262 -27.483 -2.035 1.00 42.62 121 GLU A O 1
ATOM 966 N N . GLY A 1 122 ? 23.217 -28.118 -2.997 1.00 44.81 122 GLY A N 1
ATOM 967 C CA . GLY A 1 122 ? 23.154 -29.546 -2.694 1.00 44.81 122 GLY A CA 1
ATOM 968 C C . GLY A 1 122 ? 23.794 -29.894 -1.362 1.00 44.81 122 GLY A C 1
ATOM 969 O O . GLY A 1 122 ? 24.532 -29.046 -0.815 1.00 44.81 122 GLY A O 1
#

pLDDT: mean 80.98, std 20.85, range [33.84, 98.12]

Solvent-accessible surface area (backbone atoms only — not comparable to full-atom values): 7667 Å² total; per-residue (Å²): 134,89,84,84,86,85,85,87,87,88,90,83,88,89,84,87,90,64,101,64,79,65,83,66,86,50,69,67,55,54,51,49,54,57,47,69,37,89,60,40,54,60,51,53,48,51,28,68,78,42,63,49,39,43,74,67,57,51,28,64,75,49,78,64,49,52,69,69,58,50,51,52,47,53,48,56,35,38,76,68,52,30,34,48,75,78,92,23,35,25,55,29,75,62,26,47,52,53,49,60,67,41,48,63,56,50,54,53,41,50,78,75,64,66,77,74,80,77,81,80,83,128

Sequence (122 aa):
MPCATKIVAHQGPSKAMSLKAPRSTRPIMRLLDLMGRRWTLRILWELHQQPGQTFRSLRERCADISPSVLNTRLTDLREARLIAAEDGYTLTPEGRELGCLMMPLYHWAEGHFANEAPPKEG

Foldseek 3Di:
DDDDDDDDDDDDDDDDDDPPCPPDPPPVVVVVVLCVPPCLVVLLVVQLVPPLAALVRSCVSSVNDDSVVSVVNLVSCVVVQQWDDDSHIHGDPVVNVVVVVCVVVVVVCCVPPVPDDDDPDD

Nearest PDB structures (foldseek):
  7oyk-assembly1_BBB  TM=8.063E-01  e=3.821E-03  Bacillus subtilis subsp. subtilis str. 168
  1bja-assembly2_B  TM=7.735E-01  e=3.595E-03  Tequatrovirus T4
  7oyk-assembly2_CCC  TM=7.902E-01  e=4.062E-03  Bacillus subtilis subsp. subtilis str. 168
  6k4y-assembly1_M  TM=7.074E-01  e=3.879E-02  Tequatrovirus T4
  1lnw-assembly3_F  TM=6.150E-01  e=1.462E-02  Pseudomonas aeruginosa

Mean predicted aligned error: 11.55 Å